Protein AF-A0A1F9YH76-F1 (afdb_monomer)

pLDDT: mean 82.72, std 9.29, range [53.75, 95.94]

Secondary structure (DSSP, 8-state):
---TT-EEEEEEEPGGG-EEEEEEEEEEEEE-SS-EEEEEEEES--HHHHHHHHHHS-GGGS-HHHHHHHHHHHHHHHHHHHHHHHHHH-HHHHHHHHHHHHHHHHHHHHHHHHHHHHS---

Foldseek 3Di:
DDDAQDKDWDWDQDPPRDIDIAIWGWHDWDDDPVDIDTDTHTDPDDPVRVVVVCVRPPCVPVPVVVVVVVVVVVVVVVVVVVVVVCLVVDPVNVVVCVVCVVVVVVVVVVVVVVVVVPDDDD

Mean predicted aligned error: 15.51 Å

Radius of gyration: 28.73 Å; Cα contacts (8 Å, |Δi|>4): 87; chains: 1; bounding box: 55×46×64 Å

Nearest PDB structures (foldseek):
  4qqg-assembly7_G  TM=7.485E-01  e=8.448E-01  Homo sapiens
  2eko-assembly1_A  TM=7.636E-01  e=8.982E-01  Homo sapiens
  7yt9-assembly1_A  TM=6.375E-01  e=4.866E-01  Arabidopsis thaliana
  3b8j-assembly1_A  TM=6.235E-01  e=1.380E+00  unclassified
  6nir-assembly1_D  TM=4.670E-01  e=4.577E-01  Norovirus

Sequence (122 aa):
MLRKGQFLRFHLQLTEGQSMGGRGRVVWVERTDLALWAGVEFIGLSWSDRRRLRRITRPSEVAWSRIFDKAIKAALFLTATLLIWGAVTSYVWRALLWNMAPKVLATLALGWALREIIRPRR

Solvent-accessible surface area (backbone atoms only — not comparable to full-atom values): 7235 Å² total; per-residue (Å²): 135,93,52,67,70,40,76,42,79,51,76,43,80,47,82,94,83,41,73,50,72,51,40,26,33,26,73,41,71,48,78,56,100,88,49,79,48,70,45,66,47,74,51,84,73,49,72,67,54,50,54,51,50,51,63,72,69,35,74,85,76,55,63,56,67,63,54,50,53,49,50,50,50,51,51,50,50,52,51,48,51,51,49,52,50,48,34,72,71,34,70,69,44,41,53,51,49,62,69,43,46,63,56,55,52,49,53,52,51,50,53,49,50,53,52,60,70,68,48,79,87,126

Structure (mmCIF, N/CA/C/O backbone):
data_AF-A0A1F9YH76-F1
#
_entry.id   AF-A0A1F9YH76-F1
#
loop_
_atom_site.group_PDB
_atom_site.id
_atom_site.type_symbol
_atom_site.label_atom_id
_atom_site.label_alt_id
_atom_site.label_comp_id
_atom_site.label_asym_id
_atom_site.label_entity_id
_atom_site.label_seq_id
_atom_site.pdbx_PDB_ins_code
_atom_site.Cartn_x
_atom_site.Cartn_y
_atom_site.Cartn_z
_atom_site.occupancy
_atom_site.B_iso_or_equiv
_atom_site.auth_seq_id
_atom_site.auth_comp_id
_atom_site.auth_asym_id
_atom_site.auth_atom_id
_atom_site.pdbx_PDB_model_num
ATOM 1 N N . MET A 1 1 ? 3.103 -12.178 24.150 1.00 77.31 1 MET A N 1
ATOM 2 C CA . MET A 1 1 ? 2.918 -12.762 22.801 1.00 77.31 1 MET A CA 1
ATOM 3 C C . MET A 1 1 ? 1.517 -12.397 22.328 1.00 77.31 1 MET A C 1
ATOM 5 O O . MET A 1 1 ? 0.578 -12.683 23.060 1.00 77.31 1 MET A O 1
ATOM 9 N N . LEU A 1 2 ? 1.377 -11.700 21.197 1.00 86.56 2 LEU A N 1
ATOM 10 C CA . LEU A 1 2 ? 0.073 -11.268 20.676 1.00 86.56 2 LEU A CA 1
ATOM 11 C C . LEU A 1 2 ? -0.684 -12.475 20.105 1.00 86.56 2 LEU A C 1
ATOM 13 O O . LEU A 1 2 ? -0.080 -13.275 19.389 1.00 86.56 2 LEU A O 1
ATOM 17 N N . ARG A 1 3 ? -1.975 -12.630 20.414 1.00 91.12 3 ARG A N 1
ATOM 18 C CA . ARG A 1 3 ? -2.780 -13.771 19.940 1.00 91.12 3 ARG A CA 1
ATOM 19 C C . ARG A 1 3 ? -4.081 -13.318 19.287 1.00 91.12 3 ARG A C 1
ATOM 21 O O . ARG A 1 3 ? -4.689 -12.337 19.710 1.00 91.12 3 ARG A O 1
ATOM 28 N N . LYS A 1 4 ? -4.544 -14.071 18.284 1.00 93.06 4 LYS A N 1
ATOM 29 C CA . LYS A 1 4 ? -5.880 -13.892 17.699 1.00 93.06 4 LYS A CA 1
ATOM 30 C C . LYS A 1 4 ? -6.949 -14.034 18.786 1.00 93.06 4 LYS A C 1
ATOM 32 O O . LYS A 1 4 ? -6.861 -14.907 19.644 1.00 93.06 4 LYS A O 1
ATOM 37 N N . GLY A 1 5 ? -7.947 -13.159 18.754 1.00 91.88 5 GLY A N 1
ATOM 38 C CA . GLY A 1 5 ? -9.018 -13.083 19.744 1.00 91.88 5 GLY A CA 1
ATOM 39 C C . GLY A 1 5 ? -8.671 -12.298 21.011 1.00 91.88 5 GLY A C 1
ATOM 40 O O . GLY A 1 5 ? -9.578 -12.017 21.789 1.00 91.88 5 GLY A O 1
ATOM 41 N N . GLN A 1 6 ? -7.411 -11.901 21.208 1.00 94.81 6 GLN A N 1
ATOM 42 C CA . GLN A 1 6 ? -7.008 -11.094 22.355 1.00 94.81 6 GLN A CA 1
ATOM 43 C C . GLN A 1 6 ? -7.633 -9.695 22.289 1.00 94.81 6 GLN A C 1
ATOM 45 O O . GLN A 1 6 ? -7.676 -9.070 21.227 1.00 94.81 6 GLN A O 1
ATOM 50 N N . PHE A 1 7 ? -8.086 -9.194 23.439 1.00 94.06 7 PHE A N 1
ATOM 51 C CA . PHE A 1 7 ? -8.522 -7.810 23.585 1.00 94.06 7 PHE A CA 1
ATOM 52 C C . PHE A 1 7 ? -7.338 -6.921 23.948 1.00 94.06 7 PHE A C 1
ATOM 54 O O . PHE A 1 7 ? -6.549 -7.246 24.837 1.00 94.06 7 PHE A O 1
ATOM 61 N N . LEU A 1 8 ? -7.235 -5.785 23.273 1.00 92.88 8 LEU A N 1
ATOM 62 C CA . LEU A 1 8 ? -6.185 -4.797 23.471 1.00 92.88 8 LEU A CA 1
ATOM 63 C C . LEU A 1 8 ? -6.811 -3.429 23.707 1.00 92.88 8 LEU A C 1
ATOM 65 O O . LEU A 1 8 ? -7.874 -3.114 23.167 1.00 92.88 8 LEU A O 1
ATOM 69 N N . ARG A 1 9 ? -6.129 -2.603 24.497 1.00 92.06 9 ARG A N 1
ATOM 70 C CA . ARG A 1 9 ? -6.366 -1.160 24.511 1.00 92.06 9 ARG A CA 1
A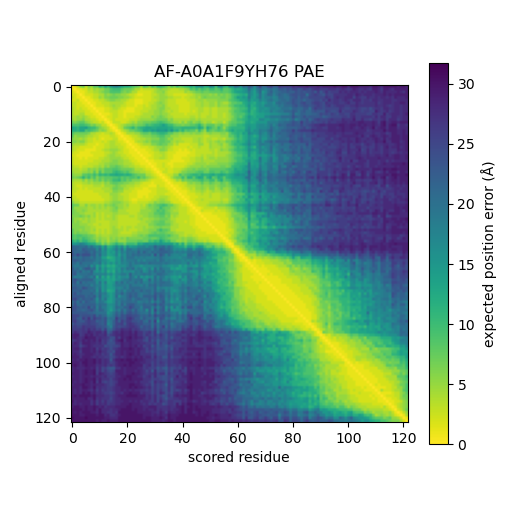TOM 71 C C . ARG A 1 9 ? -5.429 -0.527 23.497 1.00 92.06 9 ARG A C 1
ATOM 73 O O . ARG A 1 9 ? -4.259 -0.892 23.444 1.00 92.06 9 ARG A O 1
ATOM 80 N N . PHE A 1 10 ? -5.945 0.396 22.702 1.00 90.25 10 PHE A N 1
ATOM 81 C CA . PHE A 1 10 ? -5.145 1.155 21.751 1.00 90.25 10 PHE A CA 1
ATOM 82 C C . PHE A 1 10 ? -5.255 2.643 22.055 1.00 90.25 10 PHE A C 1
ATOM 84 O O . PHE A 1 10 ? -6.263 3.114 22.585 1.00 90.25 10 PHE A O 1
ATOM 91 N N . HIS A 1 11 ? -4.216 3.369 21.671 1.00 90.25 11 HIS A N 1
ATOM 92 C CA . HIS A 1 11 ? -4.214 4.816 21.594 1.00 90.25 11 HIS A CA 1
ATOM 93 C C . HIS A 1 11 ? -3.573 5.193 20.261 1.00 90.25 11 HIS A C 1
ATOM 95 O O . HIS A 1 11 ? -2.405 4.896 20.023 1.00 90.25 11 HIS A O 1
ATOM 101 N N . LEU A 1 12 ? -4.367 5.774 19.371 1.00 87.75 12 LEU A N 1
ATOM 102 C CA . LEU A 1 12 ? -3.958 6.185 18.038 1.00 87.75 12 LEU A CA 1
ATOM 103 C C . LEU A 1 12 ? -3.771 7.699 18.035 1.00 87.75 12 LEU A C 1
ATOM 105 O O . LEU A 1 12 ? -4.698 8.437 18.369 1.00 87.75 12 LEU A O 1
ATOM 109 N N . GLN A 1 13 ? -2.581 8.153 17.650 1.00 87.62 13 GLN A N 1
ATOM 110 C CA . GLN A 1 13 ? -2.378 9.538 17.238 1.00 87.62 13 GLN A CA 1
ATOM 111 C C . GLN A 1 13 ? -2.848 9.684 15.795 1.00 87.62 13 GLN A C 1
ATOM 113 O O . GLN A 1 13 ? -2.443 8.932 14.911 1.00 87.62 13 GLN A O 1
ATOM 118 N N . LEU A 1 14 ? -3.744 10.635 15.587 1.00 83.50 14 LEU A N 1
ATOM 119 C CA . LEU A 1 14 ? -4.266 11.020 14.290 1.00 83.50 14 LEU A CA 1
ATOM 120 C C . LEU A 1 14 ? -3.524 12.276 13.812 1.00 83.50 14 LEU A C 1
ATOM 122 O O . LEU A 1 14 ? -2.870 12.974 14.592 1.00 83.50 14 LEU A O 1
ATOM 126 N N . THR A 1 15 ? -3.635 12.573 12.519 1.00 74.88 15 THR A N 1
ATOM 127 C CA . THR A 1 15 ? -3.133 13.820 11.928 1.00 74.88 15 THR A CA 1
ATOM 128 C C . THR A 1 15 ? -3.722 15.033 12.669 1.00 74.88 15 THR A C 1
ATOM 130 O O . THR A 1 15 ? -4.824 14.956 13.211 1.00 74.88 15 THR A O 1
ATOM 133 N N . GLU A 1 16 ? -2.989 16.152 12.707 1.00 75.00 16 GLU A N 1
ATOM 134 C CA . GLU A 1 16 ? -3.414 17.415 13.353 1.00 75.00 16 GLU A CA 1
ATOM 135 C C . GLU A 1 16 ? -3.489 17.374 14.894 1.00 75.00 16 GLU A C 1
ATOM 137 O O . GLU A 1 16 ? -4.241 18.125 15.511 1.00 75.00 16 GLU A O 1
ATOM 142 N N . GLY A 1 17 ? -2.711 16.502 15.544 1.00 75.75 17 GLY A N 1
ATOM 143 C CA . GLY A 1 17 ? -2.600 16.469 17.011 1.00 75.75 17 GLY A CA 1
ATOM 144 C C . GLY A 1 17 ? -3.818 15.874 17.724 1.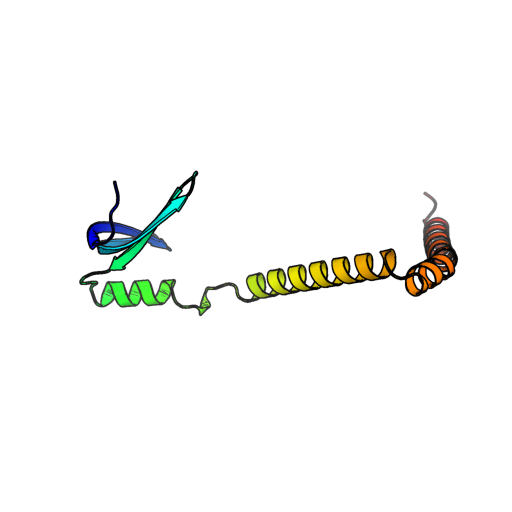00 75.75 17 GLY A C 1
ATOM 145 O O . GLY A 1 17 ? -3.906 15.922 18.950 1.00 75.75 17 GLY A O 1
ATOM 146 N N . GLN A 1 18 ? -4.755 15.290 16.978 1.00 82.50 18 GLN A N 1
ATOM 147 C CA . GLN A 1 18 ? -5.889 14.576 17.552 1.00 82.50 18 GLN A CA 1
ATOM 148 C C . GLN A 1 18 ? -5.448 13.190 18.028 1.00 82.50 18 GLN A C 1
ATOM 150 O O . GLN A 1 18 ? -4.583 12.554 17.428 1.00 82.50 18 GLN A O 1
ATOM 155 N N . SER A 1 19 ? -6.067 12.679 19.088 1.00 87.56 19 SER A N 1
ATOM 156 C CA . SER A 1 19 ? -5.866 11.299 19.518 1.00 87.56 19 SER A CA 1
ATOM 157 C C . SER A 1 19 ? -7.187 10.582 19.747 1.00 87.56 19 SER A C 1
ATOM 159 O O . SER A 1 19 ? -8.231 11.191 19.993 1.00 87.56 19 SER A O 1
ATOM 161 N N . MET A 1 20 ? -7.141 9.262 19.615 1.00 87.69 20 MET A N 1
ATOM 162 C CA . MET A 1 20 ? -8.285 8.388 19.811 1.00 87.69 20 MET A CA 1
ATOM 163 C C . MET A 1 20 ? -7.845 7.152 20.588 1.00 87.69 20 MET A C 1
ATOM 165 O O . MET A 1 20 ? -6.962 6.411 20.157 1.00 87.69 20 MET A O 1
ATOM 169 N N . GLY A 1 21 ? -8.483 6.916 21.730 1.00 88.88 21 GLY A N 1
ATOM 170 C CA . GLY A 1 21 ? -8.276 5.728 22.550 1.00 88.88 21 GLY A CA 1
ATOM 171 C C . GLY A 1 21 ? -9.465 4.779 22.475 1.00 88.88 21 GLY A C 1
ATOM 172 O O . GLY A 1 21 ? -10.601 5.208 22.284 1.00 88.88 21 GLY A O 1
ATOM 173 N N . GLY A 1 22 ? -9.226 3.484 22.649 1.00 91.00 22 GLY A N 1
ATOM 174 C CA . GLY A 1 22 ? -10.318 2.519 22.661 1.00 91.00 22 GLY A CA 1
ATOM 175 C C . GLY A 1 22 ? -9.890 1.091 22.948 1.00 91.00 22 GLY A C 1
ATOM 176 O O . GLY A 1 22 ? -8.758 0.815 23.349 1.00 91.00 22 GLY A O 1
ATOM 177 N N . ARG A 1 23 ? -10.835 0.169 22.754 1.00 93.31 23 ARG A N 1
ATOM 178 C CA . ARG A 1 23 ? -10.601 -1.275 22.827 1.00 93.31 23 ARG A CA 1
ATOM 179 C C . ARG A 1 23 ? -10.716 -1.885 21.443 1.00 93.31 23 ARG A C 1
ATOM 181 O O . ARG A 1 23 ? -11.569 -1.481 20.658 1.00 93.31 23 ARG A O 1
ATOM 188 N N . GLY A 1 24 ? -9.892 -2.878 21.161 1.00 93.44 24 GLY A N 1
ATOM 189 C CA . GLY A 1 24 ? -9.982 -3.654 19.936 1.00 93.44 24 GLY A CA 1
ATOM 190 C C . GLY A 1 24 ? -9.732 -5.132 20.182 1.00 93.44 24 GLY A C 1
ATOM 191 O O . GLY A 1 24 ? -9.150 -5.512 21.199 1.00 93.44 24 GLY A O 1
ATOM 192 N N . ARG A 1 25 ? -10.196 -5.964 19.257 1.00 94.81 25 ARG A N 1
ATOM 193 C CA . ARG A 1 25 ? -9.976 -7.408 19.244 1.00 94.81 25 ARG A CA 1
ATOM 194 C C . ARG A 1 25 ? -9.058 -7.763 18.090 1.00 94.81 25 ARG A C 1
ATOM 196 O O . ARG A 1 25 ? -9.292 -7.363 16.956 1.00 94.81 25 ARG A O 1
ATOM 203 N N . VAL A 1 26 ? -8.018 -8.532 18.374 1.00 94.44 26 VAL A N 1
ATOM 204 C CA . VAL A 1 26 ? -7.090 -9.007 17.347 1.00 94.44 26 VAL A CA 1
ATOM 205 C C . VAL A 1 26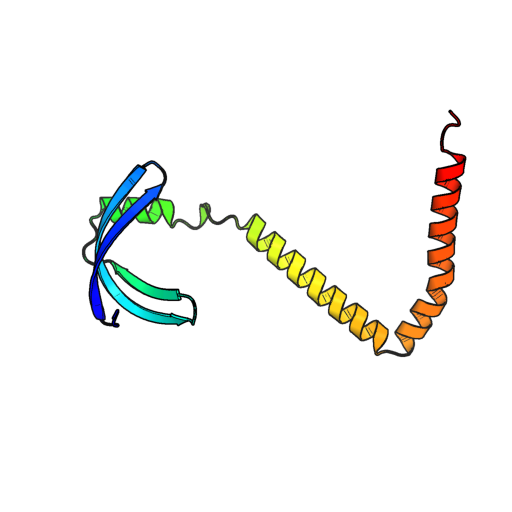 ? -7.797 -10.027 16.449 1.00 94.44 26 VAL A C 1
ATOM 207 O O . VAL A 1 26 ? -8.248 -11.069 16.928 1.00 94.44 26 VAL A O 1
ATOM 210 N N . VAL A 1 27 ? -7.884 -9.745 15.152 1.00 95.94 27 VAL A N 1
ATOM 211 C CA . VAL A 1 27 ? -8.537 -10.603 14.144 1.00 95.94 27 VAL A CA 1
ATOM 212 C C . VAL A 1 27 ? -7.527 -11.527 13.472 1.00 95.94 27 VAL A C 1
ATOM 214 O O . VAL A 1 27 ? -7.825 -12.693 13.207 1.00 95.94 27 VAL A O 1
ATOM 217 N N . TRP A 1 28 ? -6.317 -11.031 13.240 1.00 95.19 28 TRP A N 1
ATOM 218 C CA . TRP A 1 28 ? -5.213 -11.800 12.680 1.00 95.19 28 TRP A CA 1
ATOM 219 C C . TRP A 1 28 ? -3.884 -11.284 13.225 1.00 95.19 28 TRP A C 1
ATOM 221 O O . TRP A 1 28 ? -3.781 -10.134 13.653 1.00 95.19 28 TRP A O 1
ATOM 231 N N . VAL A 1 29 ? -2.889 -12.165 13.236 1.00 93.12 29 VAL A N 1
ATOM 232 C CA . VAL A 1 29 ? -1.511 -11.866 13.624 1.00 93.12 29 VAL A CA 1
ATOM 233 C C . VAL A 1 29 ? -0.617 -12.551 12.611 1.00 93.12 29 VAL A C 1
ATOM 235 O O . VAL A 1 29 ? -0.790 -13.741 12.354 1.00 93.12 29 VAL A O 1
ATOM 238 N N . GLU A 1 30 ? 0.326 -11.808 12.061 1.00 93.44 30 GLU A N 1
ATOM 239 C CA . GLU A 1 30 ? 1.327 -12.303 11.132 1.00 93.44 30 GLU A CA 1
ATOM 240 C C . GLU A 1 30 ? 2.702 -11.896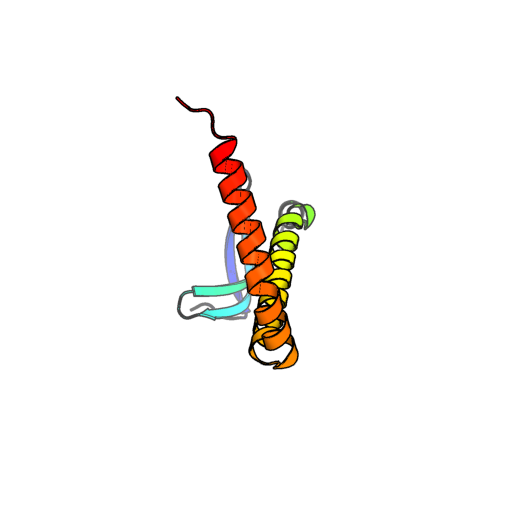 11.648 1.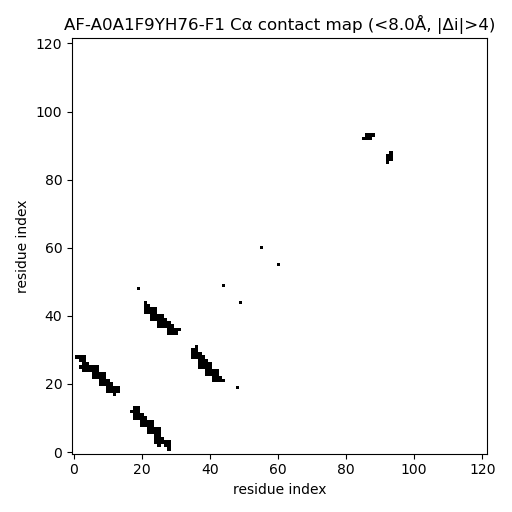00 93.44 30 GLU A C 1
ATOM 242 O O . GLU A 1 30 ? 2.925 -10.754 12.053 1.00 93.44 30 GLU A O 1
ATOM 247 N N . ARG A 1 31 ? 3.627 -12.851 11.690 1.00 88.75 31 ARG A N 1
ATOM 248 C CA . ARG A 1 31 ? 4.983 -12.617 12.174 1.00 88.75 31 ARG A CA 1
ATOM 249 C C . ARG A 1 31 ? 5.940 -12.799 11.011 1.00 88.75 31 ARG A C 1
ATOM 251 O O . ARG A 1 31 ? 5.982 -13.874 10.426 1.00 88.75 31 ARG A O 1
ATOM 258 N N . THR A 1 32 ? 6.698 -11.756 10.716 1.00 88.44 32 THR A N 1
ATOM 259 C CA . THR A 1 32 ? 7.842 -11.811 9.809 1.00 88.44 32 THR A CA 1
ATOM 260 C C . THR A 1 32 ? 9.132 -11.809 10.630 1.00 88.44 32 THR A C 1
ATOM 262 O O . THR A 1 32 ? 9.105 -11.566 11.841 1.00 88.44 32 THR A O 1
ATOM 265 N N . ASP A 1 33 ? 10.272 -12.058 9.985 1.00 86.62 33 ASP A N 1
ATOM 266 C CA . ASP A 1 33 ? 11.579 -12.082 10.661 1.00 86.62 33 ASP A CA 1
ATOM 267 C C . ASP A 1 33 ? 11.936 -10.740 11.323 1.00 86.62 33 ASP A C 1
ATOM 269 O O . ASP A 1 33 ? 12.686 -10.696 12.296 1.00 86.62 33 ASP A O 1
ATOM 273 N N . LEU A 1 34 ? 11.362 -9.641 10.822 1.00 86.25 34 LEU A N 1
ATOM 274 C CA . LEU A 1 34 ? 11.682 -8.273 11.237 1.00 86.25 34 LEU A CA 1
ATOM 275 C C . LEU A 1 34 ? 10.540 -7.564 11.975 1.00 86.25 34 LEU A C 1
ATOM 277 O O . LEU A 1 34 ? 10.771 -6.527 12.594 1.00 86.25 34 LEU A O 1
ATOM 281 N N . ALA A 1 35 ? 9.307 -8.071 11.902 1.00 87.12 35 ALA A N 1
ATOM 282 C CA . ALA A 1 35 ? 8.151 -7.367 12.441 1.00 87.12 35 ALA A CA 1
ATOM 283 C C . ALA A 1 35 ? 7.009 -8.303 12.851 1.00 87.12 35 ALA A C 1
ATOM 285 O O . ALA A 1 35 ? 6.856 -9.425 12.372 1.00 87.12 35 ALA A O 1
ATOM 286 N N . LEU A 1 36 ? 6.161 -7.794 13.741 1.00 88.94 36 LEU A N 1
ATOM 287 C CA . LEU A 1 36 ? 4.890 -8.408 14.092 1.00 88.94 36 LEU A CA 1
ATOM 288 C C . LEU A 1 36 ? 3.766 -7.516 13.570 1.00 88.94 36 LEU A C 1
ATOM 290 O O . LEU A 1 36 ? 3.594 -6.390 14.036 1.00 88.94 36 LEU A O 1
ATOM 294 N N . TRP A 1 37 ? 2.996 -8.040 12.629 1.00 91.44 37 TRP A N 1
ATOM 295 C CA . TRP A 1 37 ? 1.824 -7.396 12.061 1.00 91.44 37 TRP A CA 1
ATOM 296 C C . TRP A 1 37 ? 0.566 -7.976 12.697 1.00 91.44 37 TRP A C 1
ATOM 298 O O . TRP A 1 37 ? 0.492 -9.164 13.012 1.00 91.44 37 TRP A O 1
ATOM 308 N N . ALA A 1 38 ? -0.442 -7.138 12.909 1.00 91.44 38 ALA A N 1
ATOM 309 C CA . ALA A 1 38 ? -1.724 -7.598 13.411 1.00 91.44 38 ALA A CA 1
ATOM 310 C C . ALA A 1 38 ? -2.861 -6.716 12.914 1.00 91.44 38 ALA A C 1
ATOM 312 O O . ALA A 1 38 ? -2.758 -5.489 12.907 1.00 91.44 38 ALA A O 1
ATOM 313 N N . GLY A 1 39 ? -3.972 -7.354 12.565 1.00 92.19 39 GLY A N 1
ATOM 314 C CA . GLY A 1 39 ? -5.233 -6.676 12.304 1.00 92.19 39 GLY A CA 1
ATOM 315 C C . GLY A 1 39 ? -6.072 -6.628 13.564 1.00 92.19 39 GLY A C 1
ATOM 316 O O . GLY A 1 39 ? -6.279 -7.656 14.215 1.00 92.19 39 GLY A O 1
ATOM 317 N N . VAL A 1 40 ? -6.582 -5.447 13.897 1.00 92.50 40 VAL A N 1
ATOM 318 C CA . VAL A 1 40 ? -7.402 -5.223 15.089 1.00 92.50 40 VAL A CA 1
ATOM 319 C C . VAL A 1 40 ? -8.756 -4.655 14.678 1.00 92.50 40 VAL A C 1
ATOM 321 O O . VAL A 1 40 ? -8.832 -3.624 14.017 1.00 92.50 40 VAL A O 1
ATOM 324 N N . GLU A 1 41 ? -9.827 -5.322 15.095 1.00 92.31 41 GLU A N 1
ATOM 325 C CA . GLU A 1 41 ? -11.199 -4.836 14.976 1.00 92.31 41 GLU A CA 1
ATOM 326 C C . GLU A 1 41 ? -11.520 -3.939 16.172 1.00 92.31 41 GLU A C 1
ATOM 328 O O . GLU A 1 41 ? -11.389 -4.352 17.325 1.00 92.31 41 GLU A O 1
ATOM 333 N N . PHE A 1 42 ? -11.937 -2.702 15.920 1.00 92.56 42 PHE A N 1
ATOM 334 C CA . PHE A 1 42 ? -12.287 -1.765 16.982 1.00 92.56 42 PHE A CA 1
ATOM 335 C C . PHE A 1 42 ? -13.651 -2.090 17.602 1.00 92.56 42 PHE A C 1
ATOM 337 O O . PHE A 1 42 ? -14.643 -2.261 16.897 1.00 92.56 42 PHE A O 1
ATOM 344 N N . ILE A 1 43 ? -13.726 -2.095 18.933 1.00 91.50 43 ILE A N 1
ATOM 345 C CA . ILE A 1 43 ? -14.940 -2.414 19.688 1.00 91.50 43 ILE A CA 1
ATOM 346 C C . ILE A 1 43 ? -15.467 -1.155 20.365 1.00 91.50 43 ILE A C 1
ATOM 348 O O . ILE A 1 43 ? -14.766 -0.516 21.149 1.00 91.50 43 ILE A O 1
ATOM 352 N N . GLY A 1 44 ? -16.739 -0.842 20.117 1.00 86.62 44 GLY A N 1
ATOM 353 C CA . GLY A 1 44 ? -17.442 0.209 20.854 1.00 86.62 44 GLY A CA 1
ATOM 354 C C . GLY A 1 44 ? -16.947 1.626 20.559 1.00 86.62 44 GLY A C 1
ATOM 355 O O . GLY A 1 44 ? -17.049 2.489 21.423 1.00 86.62 44 GLY A O 1
ATOM 356 N N . LEU A 1 45 ? -16.420 1.881 19.355 1.00 86.50 45 LEU A N 1
ATOM 357 C CA . LEU A 1 45 ? -16.065 3.237 18.930 1.00 86.50 45 LEU A CA 1
ATOM 358 C C . LEU A 1 45 ? -17.273 4.171 19.014 1.00 86.50 45 LEU A C 1
ATOM 360 O O . LEU A 1 45 ? -18.335 3.858 18.453 1.00 86.50 45 LEU A O 1
ATOM 364 N N . SER A 1 46 ? -17.061 5.329 19.642 1.00 87.75 46 SER A N 1
ATOM 365 C CA . SER A 1 46 ? -18.032 6.416 19.689 1.00 87.75 46 SER A CA 1
ATOM 366 C C . SER A 1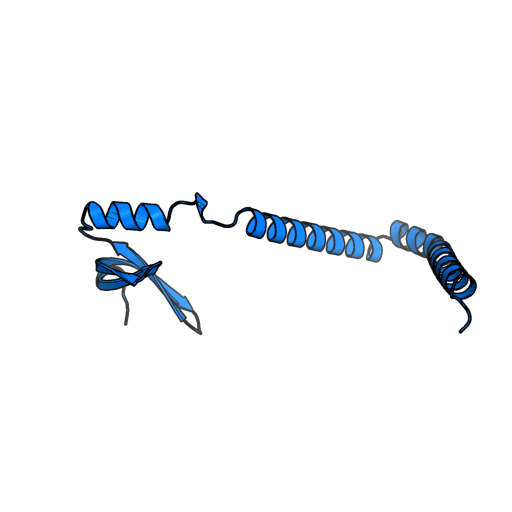 46 ? -18.367 6.904 18.277 1.00 87.75 46 SER A C 1
ATOM 368 O O . SER A 1 46 ? -17.586 6.763 17.331 1.00 87.75 46 SER A O 1
ATOM 370 N N . TRP A 1 47 ? -19.545 7.496 18.101 1.00 87.69 47 TRP A N 1
ATOM 371 C CA . TRP A 1 47 ? -19.954 7.992 16.788 1.00 87.69 47 TRP A CA 1
ATOM 372 C C . TRP A 1 47 ? -19.063 9.138 16.277 1.00 87.69 47 TRP A C 1
ATOM 374 O O . TRP A 1 47 ? -18.786 9.214 15.077 1.00 87.69 47 TRP A O 1
ATOM 384 N N . SER A 1 48 ? -18.554 9.986 17.178 1.00 86.75 48 SER A N 1
ATOM 385 C CA . SER A 1 48 ? -17.560 11.017 16.854 1.00 86.75 48 SER A CA 1
ATOM 386 C C . SER A 1 48 ? -16.256 10.406 16.346 1.00 86.75 48 SER A C 1
ATOM 388 O O . SER A 1 48 ? -15.745 10.842 15.314 1.00 86.75 48 SER A O 1
ATOM 390 N N . ASP A 1 49 ? -15.761 9.357 17.000 1.00 86.75 49 ASP A N 1
ATOM 391 C CA . ASP A 1 49 ? -14.521 8.688 16.605 1.00 86.75 49 ASP A CA 1
ATOM 392 C C . ASP A 1 49 ? -14.671 7.937 15.282 1.00 86.75 49 ASP A C 1
ATOM 394 O O . ASP A 1 49 ? -13.794 8.013 14.423 1.00 86.75 49 ASP A O 1
ATOM 398 N N . ARG A 1 50 ? -15.829 7.307 15.040 1.00 86.44 50 ARG A N 1
ATOM 399 C CA . ARG A 1 50 ? -16.147 6.711 13.730 1.00 86.44 50 ARG A CA 1
ATOM 400 C C . ARG A 1 50 ? -16.133 7.753 12.616 1.00 86.44 50 ARG A C 1
ATOM 402 O O . ARG A 1 50 ? -15.620 7.482 11.532 1.00 86.44 50 ARG A O 1
ATOM 409 N N . ARG A 1 51 ? -16.695 8.944 12.857 1.00 85.75 51 ARG A N 1
ATOM 410 C CA . ARG A 1 51 ? -16.677 10.046 11.880 1.00 85.75 51 ARG A CA 1
ATOM 411 C C . ARG A 1 51 ? -15.259 10.544 11.608 1.00 85.75 51 ARG A C 1
ATOM 413 O O . ARG A 1 51 ? -14.938 10.784 10.445 1.00 85.75 51 ARG A O 1
ATOM 420 N N . ARG A 1 52 ? -14.431 10.679 12.648 1.00 82.12 52 ARG A N 1
ATOM 421 C CA . ARG A 1 52 ? -13.018 11.080 12.532 1.00 82.12 52 ARG A CA 1
ATOM 422 C C . ARG A 1 52 ? -12.215 10.054 11.740 1.00 82.12 52 ARG A C 1
ATOM 424 O O . ARG A 1 52 ? -11.621 10.413 10.728 1.00 82.12 52 ARG A O 1
ATOM 431 N N . LEU A 1 53 ? -12.301 8.777 12.120 1.00 83.19 53 LEU A N 1
ATOM 432 C CA . LEU A 1 53 ? -11.681 7.674 11.385 1.00 83.19 53 LEU A CA 1
ATOM 433 C C . LEU A 1 53 ? -12.113 7.672 9.925 1.00 83.19 53 LEU A C 1
ATOM 435 O O . LEU A 1 53 ? -11.259 7.647 9.053 1.00 83.19 53 LEU A O 1
ATOM 439 N N . ARG A 1 54 ? -13.418 7.789 9.647 1.00 82.50 54 ARG A N 1
ATOM 440 C CA . ARG A 1 54 ? -13.938 7.839 8.275 1.00 82.50 54 ARG A CA 1
ATOM 441 C C . ARG A 1 54 ? -13.380 9.012 7.471 1.00 82.50 54 ARG A C 1
ATOM 443 O O . ARG A 1 54 ? -13.306 8.898 6.257 1.00 82.50 54 ARG A O 1
ATOM 450 N N . ARG A 1 55 ? -13.051 10.148 8.091 1.00 77.62 55 ARG A N 1
ATOM 451 C CA . ARG A 1 55 ? -12.432 11.275 7.378 1.00 77.62 55 ARG A CA 1
ATOM 452 C C . ARG A 1 55 ? -11.014 10.921 6.930 1.00 77.62 55 ARG A C 1
ATOM 454 O O . ARG A 1 55 ? -10.691 11.178 5.784 1.00 77.62 55 ARG A O 1
ATOM 461 N N . ILE A 1 56 ? -10.243 10.280 7.803 1.00 75.19 56 ILE A N 1
ATOM 462 C CA . ILE A 1 56 ? -8.834 9.927 7.574 1.00 75.19 56 ILE A CA 1
ATOM 463 C C . ILE A 1 56 ? -8.702 8.704 6.657 1.00 75.19 56 ILE A C 1
ATOM 465 O O . ILE A 1 56 ? -7.836 8.645 5.797 1.00 75.19 56 ILE A O 1
ATOM 469 N N . THR A 1 57 ? -9.578 7.711 6.810 1.00 74.75 57 THR A N 1
ATOM 470 C CA . THR A 1 57 ? -9.573 6.496 5.983 1.00 74.75 57 THR A CA 1
ATOM 471 C C . THR A 1 57 ? -10.363 6.655 4.689 1.00 74.75 57 THR A C 1
ATOM 473 O O . THR A 1 57 ? -10.541 5.684 3.950 1.00 74.75 57 THR A O 1
ATOM 476 N N . ARG A 1 58 ? -10.869 7.861 4.391 1.00 68.19 58 ARG A N 1
ATOM 477 C CA . ARG A 1 58 ? -11.571 8.106 3.133 1.00 68.19 58 ARG A CA 1
ATOM 478 C C . ARG A 1 58 ? -10.575 7.947 1.979 1.00 68.19 58 ARG A C 1
ATOM 480 O O . ARG A 1 58 ? -9.549 8.622 1.956 1.00 68.19 58 ARG A O 1
ATOM 487 N N . PRO A 1 59 ? -10.899 7.124 0.969 1.00 57.84 59 PRO A N 1
ATOM 488 C CA . PRO A 1 59 ? -10.006 6.837 -0.153 1.00 57.84 59 PRO A CA 1
ATOM 489 C C . PRO A 1 59 ? -9.698 8.048 -1.055 1.00 57.84 59 PRO A C 1
ATOM 491 O O . PRO A 1 59 ? -8.936 7.902 -2.006 1.00 57.84 59 PRO A O 1
ATOM 494 N N . SER A 1 60 ? -10.252 9.234 -0.769 1.00 58.72 60 SER A N 1
ATOM 495 C CA . SER A 1 60 ? -9.930 10.490 -1.456 1.00 58.72 60 SER A CA 1
ATOM 496 C C . SER A 1 60 ? -8.526 11.023 -1.150 1.00 58.72 60 SER A C 1
ATOM 498 O O . SER A 1 60 ? -8.027 11.837 -1.916 1.00 58.72 60 SER A O 1
ATOM 500 N N . GLU A 1 61 ? -7.883 10.575 -0.064 1.00 58.06 61 GLU A N 1
ATOM 501 C CA . GLU A 1 61 ? -6.502 10.965 0.289 1.00 58.06 61 GLU A CA 1
ATOM 502 C C . GLU A 1 61 ? -5.447 9.954 -0.182 1.00 58.06 61 GLU A C 1
ATOM 504 O O . GLU A 1 61 ? -4.242 10.197 -0.088 1.00 58.06 61 GLU A O 1
ATOM 509 N N . VAL A 1 62 ? -5.876 8.817 -0.740 1.00 62.34 62 VAL A N 1
ATOM 510 C CA . VAL A 1 62 ? -4.957 7.907 -1.420 1.00 62.34 62 VAL A CA 1
ATOM 511 C C . VAL A 1 62 ? -4.494 8.618 -2.685 1.00 62.34 62 VAL A C 1
ATOM 513 O O . VAL A 1 62 ? -5.301 8.943 -3.554 1.00 62.34 62 VAL A O 1
ATOM 516 N N . ALA A 1 63 ? -3.191 8.883 -2.789 1.00 68.38 63 ALA A N 1
ATOM 517 C CA . ALA A 1 63 ? -2.587 9.500 -3.965 1.00 68.38 63 ALA A CA 1
ATOM 518 C C . ALA A 1 63 ? -2.615 8.519 -5.151 1.00 68.38 63 ALA A C 1
ATOM 520 O O . ALA A 1 63 ? -1.591 7.949 -5.531 1.00 68.38 63 ALA A O 1
ATOM 521 N N . TRP A 1 64 ? -3.802 8.306 -5.721 1.00 74.62 64 TRP A N 1
ATOM 522 C CA . TRP A 1 64 ? -4.057 7.384 -6.824 1.00 74.62 64 TRP A CA 1
ATOM 523 C C . TRP A 1 64 ? -3.160 7.667 -8.020 1.00 74.62 64 TRP A C 1
ATOM 525 O O . TRP A 1 64 ? -2.670 6.725 -8.628 1.00 74.62 64 TRP A O 1
ATOM 535 N N . SER A 1 65 ? -2.845 8.938 -8.282 1.00 78.06 65 SER A N 1
ATOM 536 C CA . SER A 1 65 ? -1.854 9.334 -9.287 1.00 78.06 65 SER A CA 1
ATOM 537 C C . SER A 1 65 ? -0.489 8.685 -9.049 1.00 78.06 65 SER A C 1
ATOM 539 O O . SER A 1 65 ? 0.076 8.098 -9.961 1.00 78.06 65 SER A O 1
ATOM 541 N N . ARG A 1 66 ? 0.014 8.682 -7.807 1.00 77.69 66 ARG A N 1
ATOM 542 C CA . ARG A 1 66 ? 1.302 8.052 -7.465 1.00 77.69 66 ARG A CA 1
ATOM 543 C C . ARG A 1 66 ? 1.265 6.532 -7.597 1.00 77.69 66 ARG A C 1
ATOM 545 O O . ARG A 1 66 ? 2.274 5.930 -7.959 1.00 77.69 66 ARG A O 1
ATOM 552 N N . ILE A 1 67 ? 0.138 5.902 -7.264 1.00 79.88 67 ILE A N 1
ATOM 553 C CA . ILE A 1 67 ? -0.037 4.450 -7.425 1.00 79.88 67 ILE A CA 1
ATOM 554 C C . ILE A 1 67 ? -0.087 4.101 -8.914 1.00 79.88 67 ILE A C 1
ATOM 556 O O . ILE A 1 67 ? 0.607 3.184 -9.348 1.00 79.88 67 ILE A O 1
ATOM 560 N N . PHE A 1 68 ? -0.844 4.870 -9.693 1.00 84.44 68 PHE A N 1
ATOM 561 C CA . PHE A 1 68 ? -0.983 4.702 -11.133 1.00 84.44 68 PHE A CA 1
ATOM 562 C C . PHE A 1 68 ? 0.352 4.913 -11.856 1.00 84.44 68 PHE A C 1
ATOM 564 O O . PHE A 1 68 ? 0.753 4.063 -12.645 1.00 84.44 68 PHE A O 1
ATOM 571 N N . ASP A 1 69 ? 1.109 5.952 -11.497 1.00 88.94 69 ASP A N 1
ATOM 572 C CA . ASP A 1 69 ? 2.459 6.195 -12.019 1.00 88.94 69 ASP A CA 1
ATOM 573 C C . ASP A 1 69 ? 3.400 5.021 -11.746 1.00 88.94 69 ASP A C 1
ATOM 575 O O . ASP A 1 69 ? 4.167 4.609 -12.619 1.00 88.94 69 ASP A O 1
ATOM 579 N N . LYS A 1 70 ? 3.362 4.460 -10.530 1.00 85.06 70 LYS A N 1
ATOM 580 C CA . LYS A 1 70 ? 4.175 3.286 -10.188 1.00 85.06 70 LYS A CA 1
ATOM 581 C C . LYS A 1 70 ? 3.740 2.051 -10.972 1.00 85.06 70 LYS A C 1
ATOM 583 O O . LYS A 1 70 ? 4.604 1.323 -11.451 1.00 85.06 70 LYS A O 1
ATOM 588 N N . ALA A 1 71 ? 2.436 1.835 -11.129 1.00 87.19 71 ALA A N 1
ATOM 589 C CA . ALA A 1 71 ? 1.895 0.719 -11.896 1.00 87.19 71 ALA A CA 1
ATOM 590 C C . ALA A 1 71 ? 2.270 0.818 -13.384 1.00 87.19 71 ALA A C 1
ATOM 592 O O . ALA A 1 71 ? 2.736 -0.164 -13.956 1.00 87.19 71 ALA A O 1
ATOM 593 N N . ILE A 1 72 ? 2.166 2.009 -13.985 1.00 90.56 72 ILE A N 1
ATOM 594 C CA . ILE A 1 72 ? 2.596 2.261 -15.367 1.00 90.56 72 ILE A CA 1
ATOM 595 C C . ILE A 1 72 ? 4.096 2.027 -15.515 1.00 90.56 72 ILE A C 1
ATOM 597 O O . ILE A 1 72 ? 4.510 1.328 -16.435 1.00 90.56 72 ILE A O 1
ATOM 601 N N . LYS A 1 73 ? 4.926 2.566 -14.612 1.00 89.38 73 LYS A N 1
ATOM 602 C CA . LYS A 1 73 ? 6.381 2.348 -14.660 1.00 89.38 73 LYS A CA 1
ATOM 603 C C . LYS A 1 73 ? 6.732 0.866 -14.560 1.00 89.38 73 LYS A C 1
ATOM 605 O O . LYS A 1 73 ? 7.580 0.402 -15.316 1.00 89.38 73 LYS A O 1
ATOM 610 N N . ALA A 1 74 ? 6.070 0.126 -13.670 1.00 86.88 74 ALA A N 1
ATOM 611 C CA . ALA A 1 74 ? 6.261 -1.314 -13.540 1.00 86.88 74 ALA A CA 1
ATOM 612 C C . ALA A 1 74 ? 5.839 -2.058 -14.815 1.00 86.88 74 ALA A C 1
ATOM 614 O O . ALA A 1 74 ? 6.600 -2.888 -15.304 1.00 86.88 74 ALA A O 1
ATOM 615 N N . ALA A 1 75 ? 4.681 -1.721 -15.392 1.00 88.75 75 ALA A N 1
ATOM 616 C CA . ALA A 1 75 ? 4.204 -2.311 -16.640 1.00 88.75 75 ALA A CA 1
ATOM 617 C C . ALA A 1 75 ? 5.163 -2.031 -17.806 1.00 88.75 75 ALA A C 1
ATOM 619 O O . ALA A 1 75 ? 5.559 -2.965 -18.498 1.00 88.75 75 ALA A O 1
ATOM 620 N N . LEU A 1 76 ? 5.603 -0.776 -17.967 1.00 91.69 76 LEU A N 1
ATOM 621 C CA . LEU A 1 76 ? 6.583 -0.373 -18.979 1.00 91.69 76 LEU A CA 1
ATOM 622 C C . LEU A 1 76 ? 7.900 -1.130 -18.819 1.00 91.69 76 LEU A C 1
ATOM 624 O O . LEU A 1 76 ? 8.435 -1.644 -19.801 1.00 91.69 76 LEU A O 1
ATOM 628 N N . PHE A 1 77 ? 8.403 -1.233 -17.589 1.00 91.12 77 PHE A N 1
ATOM 629 C CA . PHE A 1 77 ? 9.628 -1.970 -17.305 1.00 91.12 77 PHE A CA 1
ATOM 630 C C . PHE A 1 77 ? 9.484 -3.445 -17.683 1.00 91.12 77 PHE A C 1
ATOM 632 O O . PHE A 1 77 ? 10.326 -3.975 -18.401 1.00 91.12 77 PHE A O 1
ATOM 639 N N . LEU A 1 78 ? 8.379 -4.079 -17.289 1.00 92.12 78 LEU A N 1
ATOM 640 C CA . LEU A 1 78 ? 8.096 -5.482 -17.582 1.00 92.12 78 LEU A CA 1
ATOM 641 C C . LEU A 1 78 ? 7.971 -5.721 -19.096 1.00 92.12 78 LEU A C 1
ATOM 643 O O . LEU A 1 78 ? 8.592 -6.643 -19.623 1.00 92.12 78 LEU A O 1
ATOM 647 N N . THR A 1 79 ? 7.272 -4.843 -19.823 1.00 89.50 79 THR A N 1
ATOM 648 C CA . THR A 1 79 ? 7.222 -4.904 -21.293 1.00 89.50 79 THR A CA 1
ATOM 649 C C . THR A 1 79 ? 8.591 -4.701 -21.933 1.00 89.50 79 THR A C 1
ATOM 651 O O . THR A 1 79 ? 8.931 -5.428 -22.861 1.00 89.50 79 THR A O 1
ATOM 654 N N . ALA A 1 80 ? 9.412 -3.774 -21.430 1.00 86.88 80 ALA A N 1
ATOM 655 C CA . ALA A 1 80 ? 10.761 -3.556 -21.943 1.00 86.88 80 ALA A CA 1
ATOM 656 C C . ALA A 1 80 ? 11.651 -4.784 -21.705 1.00 86.88 80 ALA A C 1
ATOM 658 O O . ALA A 1 80 ? 12.357 -5.212 -22.616 1.00 86.88 80 ALA A O 1
ATOM 659 N N . THR A 1 81 ? 11.576 -5.399 -20.521 1.00 89.81 81 THR A N 1
ATOM 660 C CA . THR A 1 81 ? 12.296 -6.642 -20.214 1.00 89.81 81 THR A CA 1
ATOM 661 C C . THR A 1 81 ? 11.866 -7.777 -21.141 1.00 89.81 81 THR A C 1
ATOM 663 O O . THR A 1 81 ? 12.725 -8.467 -21.684 1.00 89.81 81 THR A O 1
ATOM 666 N N . LEU A 1 82 ? 10.562 -7.944 -21.383 1.00 86.38 82 LEU A N 1
ATOM 667 C CA . LEU A 1 82 ? 10.048 -8.961 -22.305 1.00 86.38 82 LEU A CA 1
ATOM 668 C C . LEU A 1 82 ? 10.473 -8.706 -23.755 1.00 86.38 82 LEU A C 1
ATOM 670 O O . LEU A 1 82 ? 10.831 -9.651 -24.454 1.00 86.38 82 LEU A O 1
ATOM 674 N N . LEU A 1 83 ? 10.482 -7.450 -24.205 1.00 83.38 83 LEU A N 1
ATOM 675 C CA . LEU A 1 83 ? 10.947 -7.086 -25.544 1.00 83.38 83 LEU A CA 1
ATOM 676 C C . LEU A 1 83 ? 12.447 -7.328 -25.710 1.00 83.38 83 LEU A C 1
ATOM 678 O O . LEU A 1 83 ? 12.853 -7.906 -26.713 1.00 83.38 83 LEU A O 1
ATOM 682 N N . ILE A 1 84 ? 13.267 -6.947 -24.725 1.00 82.19 84 ILE A N 1
ATOM 683 C CA . ILE A 1 84 ? 14.709 -7.234 -24.729 1.00 82.19 84 ILE A CA 1
ATOM 684 C C . ILE A 1 84 ? 14.933 -8.746 -24.734 1.00 82.19 84 ILE A C 1
ATOM 686 O O . ILE A 1 84 ? 15.725 -9.247 -25.526 1.00 82.19 84 ILE A O 1
ATOM 690 N N . TRP A 1 85 ? 14.204 -9.490 -23.905 1.00 81.12 85 TRP A N 1
ATOM 691 C CA . TRP A 1 85 ? 14.289 -10.946 -23.869 1.00 81.12 85 TRP A CA 1
ATOM 692 C C . TRP A 1 85 ? 13.895 -11.584 -25.207 1.00 81.12 85 TRP A C 1
ATOM 694 O O . TRP A 1 85 ? 14.617 -12.437 -25.725 1.00 81.12 85 TRP A O 1
ATOM 704 N N . GLY A 1 86 ? 12.793 -11.141 -25.815 1.00 78.19 86 GLY A N 1
ATOM 705 C CA . GLY A 1 86 ? 12.353 -11.595 -27.136 1.00 78.19 86 GLY A CA 1
ATOM 706 C C . GLY A 1 86 ? 13.352 -11.241 -28.237 1.00 78.19 86 GLY A C 1
ATOM 707 O O . GLY A 1 86 ? 13.653 -12.069 -29.095 1.00 78.19 86 GLY A O 1
ATOM 708 N N . ALA A 1 87 ? 13.944 -10.051 -28.171 1.00 69.75 87 ALA A N 1
ATOM 709 C CA . ALA A 1 87 ? 14.986 -9.619 -29.090 1.00 69.75 87 ALA A CA 1
ATOM 710 C C . ALA A 1 87 ? 16.279 -10.431 -28.943 1.00 69.75 87 ALA A C 1
ATOM 712 O O . ALA A 1 87 ? 16.936 -10.737 -29.936 1.00 69.75 87 ALA A O 1
ATOM 713 N N . VAL A 1 88 ? 16.634 -10.816 -27.716 1.00 75.12 88 VAL A N 1
ATOM 714 C CA . VAL A 1 88 ? 17.799 -11.658 -27.438 1.00 75.12 88 VAL A CA 1
ATOM 715 C C . VAL A 1 88 ? 17.527 -13.113 -27.804 1.00 75.12 88 VAL A C 1
ATOM 717 O O . VAL A 1 88 ? 18.456 -13.796 -28.202 1.00 75.12 88 VAL A O 1
ATOM 720 N N . THR A 1 89 ? 16.308 -13.627 -27.711 1.00 77.62 89 THR A N 1
ATOM 721 C CA . THR A 1 89 ? 16.033 -15.051 -27.988 1.00 77.62 89 THR A CA 1
ATOM 722 C C . THR A 1 89 ? 15.647 -15.328 -29.441 1.00 77.62 89 THR A C 1
ATOM 724 O O . THR A 1 89 ? 15.907 -16.419 -29.942 1.00 77.62 89 THR A O 1
ATOM 727 N N . SER A 1 90 ? 15.089 -14.349 -30.157 1.00 73.31 90 SER A N 1
ATOM 728 C CA . SER A 1 90 ? 14.665 -14.513 -31.549 1.00 73.31 90 SER A CA 1
ATOM 729 C C . SER A 1 90 ? 15.771 -14.167 -32.551 1.00 73.31 90 SER A C 1
ATOM 731 O O . SER A 1 90 ? 16.293 -13.051 -32.575 1.00 73.3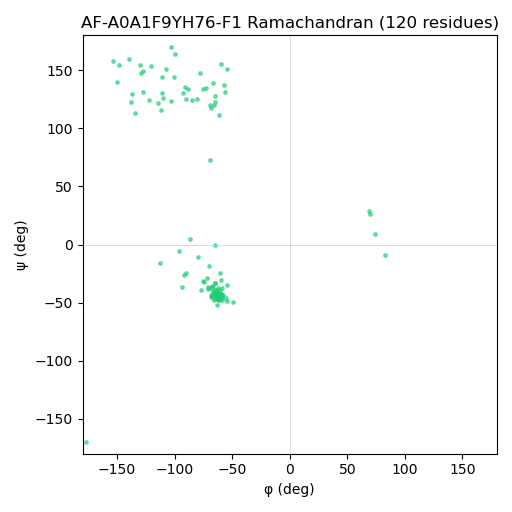1 90 SER A O 1
ATOM 733 N N . TYR A 1 91 ? 16.073 -15.109 -33.450 1.00 67.12 91 TYR A N 1
ATOM 734 C CA . TYR A 1 91 ? 17.026 -14.922 -34.552 1.00 67.12 91 TYR A CA 1
ATOM 735 C C . TYR A 1 91 ? 16.633 -13.759 -35.484 1.00 67.12 91 TYR A C 1
ATOM 737 O O . TYR A 1 91 ? 17.491 -12.986 -35.909 1.00 67.12 91 TYR A O 1
ATOM 745 N N 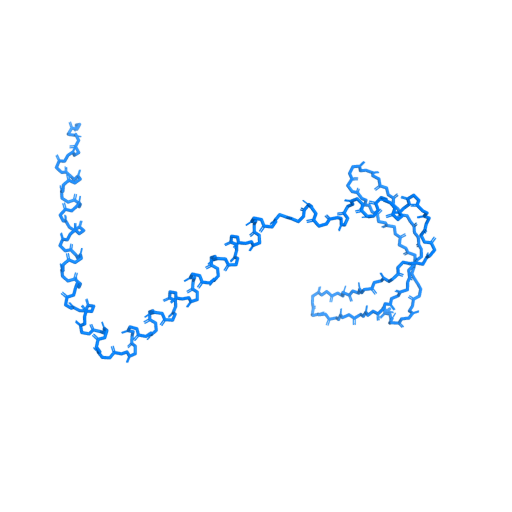. VAL A 1 92 ? 15.330 -13.580 -35.735 1.00 72.06 92 VAL A N 1
ATOM 746 C CA . VAL A 1 92 ? 14.787 -12.519 -36.604 1.00 72.06 92 VAL A CA 1
ATOM 747 C C . VAL A 1 92 ? 15.033 -11.134 -36.004 1.00 72.06 92 VAL A C 1
ATOM 749 O O . VAL A 1 92 ? 15.510 -10.232 -36.691 1.00 72.06 92 VAL A O 1
ATOM 752 N N . TRP A 1 93 ? 14.767 -10.965 -34.706 1.00 62.66 93 TRP A N 1
ATOM 753 C CA . TRP A 1 93 ? 14.975 -9.687 -34.023 1.00 62.66 93 TRP A CA 1
ATOM 754 C C . TRP A 1 93 ? 16.454 -9.353 -33.833 1.00 62.66 93 TRP A C 1
ATOM 756 O O . TRP A 1 93 ? 16.830 -8.193 -34.004 1.00 62.66 93 TRP A O 1
ATOM 766 N N . ARG A 1 94 ? 17.311 -10.349 -33.566 1.00 65.75 94 ARG A N 1
ATOM 767 C CA . ARG A 1 94 ? 18.770 -10.152 -33.564 1.00 65.75 94 ARG A CA 1
ATOM 768 C C . ARG A 1 94 ? 19.270 -9.643 -34.914 1.00 65.75 94 ARG A C 1
ATOM 770 O O . ARG A 1 94 ? 20.026 -8.677 -34.940 1.00 65.75 94 ARG A O 1
ATOM 777 N N . ALA A 1 95 ? 18.842 -10.258 -36.017 1.00 70.06 95 ALA A N 1
ATOM 778 C CA . ALA A 1 95 ? 19.242 -9.844 -37.362 1.00 70.06 95 ALA A CA 1
ATOM 779 C C . ALA A 1 95 ? 18.756 -8.422 -37.693 1.00 70.06 95 ALA A C 1
ATOM 781 O O . ALA A 1 95 ? 19.516 -7.612 -38.225 1.00 70.06 95 ALA A O 1
ATOM 782 N N . LEU A 1 96 ? 17.516 -8.085 -37.320 1.00 72.19 96 LEU A N 1
ATOM 783 C CA . LEU A 1 96 ? 16.968 -6.742 -37.509 1.00 72.19 96 LEU A CA 1
ATOM 784 C C . LEU A 1 96 ? 17.751 -5.691 -36.703 1.00 72.19 96 LEU A C 1
ATOM 786 O O . LEU A 1 96 ? 18.139 -4.661 -37.250 1.00 72.19 96 LEU A O 1
ATOM 790 N N . LEU A 1 97 ? 18.036 -5.963 -35.425 1.00 71.25 97 LEU A N 1
ATOM 791 C CA . LEU A 1 97 ? 18.799 -5.061 -34.557 1.00 71.25 97 LEU A CA 1
ATOM 792 C C . LEU A 1 97 ? 20.239 -4.874 -35.036 1.00 71.25 97 LEU A C 1
ATOM 794 O O . LEU A 1 97 ? 20.712 -3.741 -35.063 1.00 71.25 97 LEU A O 1
ATOM 798 N N . TRP A 1 98 ? 20.911 -5.938 -35.481 1.00 73.00 98 TRP A N 1
ATOM 799 C CA . TRP A 1 98 ? 22.243 -5.837 -36.086 1.00 73.00 98 TRP A CA 1
ATOM 800 C C . TRP A 1 98 ? 22.241 -5.004 -37.369 1.00 73.00 98 TRP A C 1
ATOM 802 O O . TRP A 1 98 ? 23.149 -4.203 -37.577 1.00 73.00 98 TRP A O 1
ATOM 812 N N . ASN A 1 99 ? 21.192 -5.114 -38.186 1.00 77.50 99 ASN A N 1
ATOM 813 C CA . ASN A 1 99 ? 21.039 -4.298 -39.392 1.00 77.50 99 ASN A CA 1
ATOM 814 C C . ASN A 1 99 ? 20.713 -2.825 -39.089 1.00 77.50 99 ASN A C 1
ATOM 816 O O . ASN A 1 99 ? 21.056 -1.940 -39.876 1.00 77.50 99 ASN A O 1
ATOM 820 N N . MET A 1 100 ? 20.045 -2.537 -37.968 1.00 76.62 100 MET A N 1
ATOM 821 C CA . MET A 1 100 ? 19.699 -1.166 -37.572 1.00 76.62 100 MET A CA 1
ATOM 822 C C . MET A 1 100 ? 20.770 -0.485 -36.713 1.00 76.62 100 MET A C 1
ATOM 824 O O . MET A 1 100 ? 20.870 0.740 -36.751 1.00 76.62 100 MET A O 1
ATOM 828 N N . ALA A 1 101 ? 21.603 -1.243 -35.996 1.00 77.88 101 ALA A N 1
ATOM 829 C CA . ALA A 1 101 ? 22.689 -0.732 -35.161 1.00 77.88 101 ALA A CA 1
ATOM 830 C C . ALA A 1 101 ? 23.605 0.289 -35.869 1.00 77.88 101 ALA A C 1
ATOM 832 O O . ALA A 1 101 ? 23.786 1.377 -35.316 1.00 77.88 101 ALA A O 1
ATOM 833 N N . PRO A 1 102 ? 24.128 0.042 -37.090 1.00 79.44 102 PRO A N 1
ATOM 834 C CA . PRO A 1 102 ? 24.974 1.024 -37.767 1.00 79.44 102 PRO A CA 1
ATOM 835 C C . PRO A 1 102 ? 24.211 2.303 -38.123 1.00 79.44 102 PRO A C 1
ATOM 837 O O . PRO A 1 102 ? 24.778 3.389 -38.042 1.00 79.44 102 PRO A O 1
ATOM 840 N N . LYS A 1 103 ? 22.913 2.205 -38.449 1.00 82.69 103 LYS A N 1
ATOM 841 C CA . LYS A 1 103 ? 22.077 3.382 -38.727 1.00 82.69 103 LYS A CA 1
ATOM 842 C C . LYS A 1 103 ? 21.901 4.223 -37.472 1.00 82.69 103 LYS A C 1
ATOM 844 O O . LYS A 1 103 ? 22.132 5.419 -37.535 1.00 82.69 103 LYS A O 1
ATOM 849 N N . VAL A 1 104 ? 21.567 3.598 -36.341 1.00 81.19 104 VAL A N 1
ATOM 850 C CA . VAL A 1 104 ? 21.391 4.282 -35.048 1.00 81.19 104 VAL A CA 1
ATOM 851 C C . VAL A 1 104 ? 22.693 4.937 -34.581 1.00 81.19 104 VAL A C 1
ATOM 853 O O . VAL A 1 104 ? 22.681 6.091 -34.153 1.00 81.19 104 VAL A O 1
ATOM 856 N N . LEU A 1 105 ? 23.826 4.239 -34.704 1.00 82.69 105 LEU A N 1
ATOM 857 C CA . LEU A 1 105 ? 25.142 4.797 -34.382 1.00 82.69 105 LEU A CA 1
ATOM 858 C C . LEU A 1 105 ? 25.491 5.985 -35.283 1.00 82.69 105 LEU A C 1
ATOM 860 O O . LEU A 1 105 ? 25.975 6.996 -34.781 1.00 82.69 105 LEU A O 1
ATOM 864 N N . ALA A 1 106 ? 25.197 5.903 -36.583 1.00 82.19 106 ALA A N 1
ATOM 865 C CA . ALA A 1 106 ? 25.417 7.006 -37.512 1.00 82.19 106 ALA A CA 1
ATOM 866 C C . ALA A 1 106 ? 24.560 8.233 -37.166 1.00 82.19 106 ALA A C 1
ATOM 868 O O . ALA A 1 106 ? 25.080 9.348 -37.179 1.00 82.19 106 ALA A O 1
ATOM 869 N N . THR A 1 107 ? 23.285 8.062 -36.795 1.00 85.69 107 THR A N 1
ATOM 870 C CA . THR A 1 107 ? 22.435 9.191 -36.378 1.00 85.69 107 THR A CA 1
ATOM 871 C C . THR A 1 107 ? 22.914 9.823 -35.076 1.00 85.69 107 THR A C 1
ATOM 873 O O . THR A 1 107 ? 22.910 11.047 -34.957 1.00 85.69 107 THR A O 1
ATOM 876 N N . LEU A 1 108 ? 23.352 9.016 -34.105 1.00 84.31 108 LEU A N 1
ATOM 877 C CA . LEU A 1 108 ? 23.912 9.522 -32.849 1.00 84.31 108 LEU A CA 1
ATOM 878 C C . LEU A 1 108 ? 25.233 10.265 -33.080 1.00 84.31 108 LEU A C 1
ATOM 880 O O . LEU A 1 108 ? 25.426 11.347 -32.525 1.00 84.31 108 LEU A O 1
ATOM 884 N N . ALA A 1 109 ? 26.110 9.728 -33.931 1.00 84.25 109 ALA A N 1
ATOM 885 C CA . ALA A 1 109 ? 27.368 10.366 -34.306 1.00 84.25 109 ALA A CA 1
ATOM 886 C C . ALA A 1 109 ? 27.137 11.685 -35.059 1.00 84.25 109 ALA A C 1
ATOM 888 O O . ALA A 1 109 ? 27.767 12.688 -34.732 1.00 84.25 109 ALA A O 1
ATOM 889 N N . LEU A 1 110 ? 26.190 11.719 -36.004 1.00 87.06 110 LE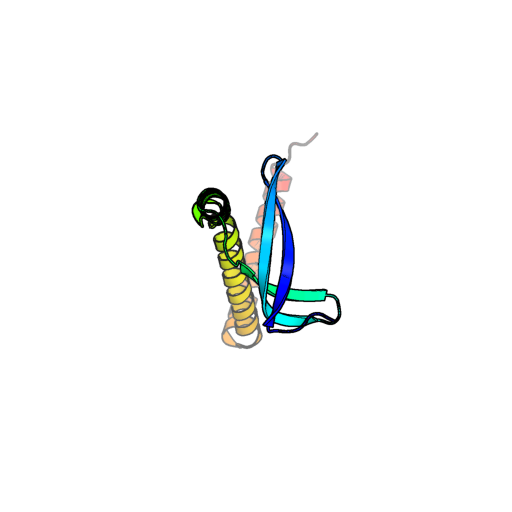U A N 1
ATOM 890 C CA . LEU A 1 110 ? 25.786 12.942 -36.705 1.00 87.06 110 LEU A CA 1
ATOM 891 C C . LEU A 1 110 ? 25.198 13.979 -35.750 1.00 87.06 110 LEU A C 1
ATOM 893 O O . LEU A 1 110 ? 25.571 15.145 -35.825 1.00 87.06 110 LEU A O 1
ATOM 897 N N . GLY A 1 111 ? 24.319 13.569 -34.833 1.00 85.12 111 GLY A N 1
ATOM 898 C CA . GLY A 1 111 ? 23.747 14.463 -33.825 1.00 85.12 111 GLY A CA 1
ATOM 899 C C . GLY A 1 111 ? 24.806 15.036 -32.880 1.00 85.12 111 GLY A C 1
ATOM 900 O O . GLY A 1 111 ? 24.765 16.222 -32.549 1.00 85.12 111 GLY A O 1
ATOM 901 N N . TRP A 1 112 ? 25.790 14.223 -32.486 1.00 86.31 112 TRP A N 1
ATOM 902 C CA . TRP A 1 112 ? 26.926 14.675 -31.684 1.00 86.31 112 TRP A CA 1
ATOM 903 C C . TRP A 1 112 ? 27.838 15.632 -32.465 1.00 86.31 112 TRP A C 1
ATOM 905 O O . TRP A 1 112 ? 28.180 16.695 -31.953 1.00 86.31 112 TRP A O 1
ATOM 915 N N . ALA A 1 113 ? 28.155 15.320 -33.723 1.00 83.75 113 ALA A N 1
ATOM 916 C CA . ALA A 1 113 ? 28.957 16.182 -34.590 1.00 83.75 113 ALA A CA 1
ATOM 917 C C . ALA A 1 113 ? 28.272 17.533 -34.863 1.00 83.75 113 ALA A C 1
ATOM 919 O O . ALA A 1 113 ? 28.905 18.579 -34.750 1.00 83.75 113 ALA A O 1
ATOM 920 N N . LEU A 1 114 ? 26.964 17.532 -35.145 1.00 83.31 114 LEU A N 1
ATOM 921 C CA . LEU A 1 114 ? 26.152 18.747 -35.281 1.00 83.31 114 LEU A CA 1
ATOM 922 C C . LEU A 1 114 ? 26.183 19.591 -34.007 1.00 83.31 114 LEU A C 1
ATOM 924 O O . LEU A 1 114 ? 26.361 20.806 -34.074 1.00 83.31 114 LEU A O 1
ATOM 928 N N . ARG A 1 115 ? 26.054 18.954 -32.839 1.00 83.50 115 ARG A N 1
ATOM 929 C CA . ARG A 1 115 ? 26.152 19.641 -31.548 1.00 83.50 115 ARG A CA 1
ATOM 930 C C . ARG A 1 115 ? 27.520 20.299 -31.348 1.00 83.50 115 ARG A C 1
ATOM 932 O O . ARG A 1 115 ? 27.570 21.404 -30.811 1.00 83.50 115 ARG A O 1
ATOM 939 N N . GLU A 1 116 ? 28.599 19.648 -31.771 1.00 79.81 116 GLU A N 1
ATOM 940 C CA . GLU A 1 116 ? 29.956 20.180 -31.622 1.00 79.81 116 GLU A CA 1
ATOM 941 C C . GLU A 1 116 ? 30.253 21.315 -32.617 1.00 79.81 116 GLU A C 1
ATOM 943 O O . GLU A 1 116 ? 30.933 22.273 -32.262 1.00 79.81 116 GLU A O 1
ATOM 948 N N . ILE A 1 117 ? 29.675 21.272 -33.823 1.00 79.38 117 ILE A N 1
ATOM 949 C CA . ILE A 1 117 ? 29.785 22.346 -34.828 1.00 79.38 117 ILE A CA 1
ATOM 950 C C . ILE A 1 117 ? 28.991 23.595 -34.414 1.00 79.38 117 ILE A C 1
ATOM 952 O O . ILE A 1 117 ? 29.440 24.716 -34.636 1.00 79.38 117 ILE A O 1
ATOM 956 N N . ILE A 1 118 ? 27.816 23.414 -33.803 1.00 79.88 118 ILE A N 1
ATOM 957 C CA . ILE A 1 118 ? 26.947 24.517 -33.351 1.00 79.88 118 ILE A CA 1
ATOM 958 C C . ILE A 1 118 ? 27.437 25.109 -32.014 1.00 79.88 118 ILE A C 1
ATOM 960 O O . ILE A 1 118 ? 26.973 26.168 -31.584 1.00 79.88 118 ILE A O 1
ATOM 964 N N . ARG A 1 119 ? 28.394 24.461 -31.337 1.00 71.88 119 ARG A N 1
ATOM 965 C CA . ARG A 1 119 ? 28.947 24.949 -30.072 1.00 71.88 119 ARG A CA 1
ATOM 966 C C . ARG A 1 119 ? 29.715 26.260 -30.314 1.00 71.88 119 ARG A C 1
ATOM 968 O O . ARG A 1 119 ? 30.683 26.263 -31.073 1.00 71.88 119 ARG A O 1
ATOM 975 N N . PRO A 1 120 ? 29.326 27.381 -29.678 1.00 64.06 120 PRO A N 1
ATOM 976 C CA . PRO A 1 120 ? 30.018 28.648 -29.871 1.00 64.06 120 PRO A CA 1
ATOM 977 C C . PRO A 1 120 ? 31.451 28.538 -29.340 1.00 64.06 120 PRO A C 1
ATOM 979 O O . PRO A 1 120 ? 31.655 28.214 -28.167 1.00 64.06 120 PRO A O 1
ATOM 982 N N . ARG A 1 121 ? 32.438 28.804 -30.206 1.00 62.31 121 ARG A N 1
ATOM 983 C CA . ARG A 1 121 ? 33.842 28.966 -29.804 1.00 62.31 121 ARG A CA 1
ATOM 984 C C . ARG A 1 121 ? 33.927 30.150 -28.840 1.00 62.31 121 ARG A C 1
ATOM 986 O O . ARG A 1 121 ? 33.674 31.282 -29.244 1.00 62.31 121 ARG A O 1
ATOM 993 N N . ARG A 1 122 ? 34.228 29.867 -27.575 1.00 53.75 122 ARG A N 1
ATOM 994 C CA . ARG A 1 122 ? 34.776 30.850 -26.637 1.00 53.75 122 ARG A CA 1
ATOM 995 C C . ARG A 1 122 ? 36.289 30.834 -26.735 1.00 53.75 122 ARG A C 1
ATOM 997 O O . ARG A 1 122 ? 36.827 29.723 -26.940 1.00 53.75 122 ARG A O 1
#